Protein AF-A0A397SUF0-F1 (afdb_monomer)

Organism: NCBI:txid658196

Solvent-accessible surface area (backbone atoms only — not comparable to full-atom values): 6788 Å² total; per-residue (Å²): 141,77,89,85,80,78,75,80,79,79,71,84,78,75,80,46,43,29,29,36,32,33,26,92,93,47,76,48,79,42,78,49,54,95,92,50,56,68,83,62,49,36,56,68,51,38,41,74,75,63,80,51,81,66,53,80,47,56,45,66,45,54,83,71,36,66,68,64,53,50,56,53,52,52,51,51,53,52,52,50,49,53,50,52,52,60,69,40,44,67,56,49,57,53,49,44,74,74,43,65,80,68,64,80,71,62,82,83,126

pLDDT: mean 78.13, std 14.49, range [44.0, 96.56]

Sequence (109 aa):
MIIFAITPIVQTADVRSFCKCVCEENSTIVPLRIDQTCSDCNIAFCKGNTSKEGCEIPTCFQRDSYKDEIIVYFYIIITSGLLLIALTNPYIKKWIRTNPHVYTSMPNS

Mean predicted aligned error: 13.15 Å

Nearest PDB structures (foldseek):
  4lk0-assembly2_N  TM=5.420E-01  e=5.608E+00  Escherichia phage T7
  2lmc-assembly1_A  TM=4.325E-01  e=8.617E+00  Escherichia phage T7

Structure (mmCIF, N/CA/C/O backbone):
data_AF-A0A397SUF0-F1
#
_entry.id   AF-A0A397SUF0-F1
#
loop_
_atom_site.group_PDB
_atom_site.id
_atom_site.type_symbol
_atom_site.label_atom_id
_atom_site.label_alt_id
_atom_site.label_comp_id
_atom_site.label_asym_id
_atom_site.label_entity_id
_atom_site.label_seq_id
_atom_site.pdbx_PDB_ins_code
_atom_site.Cartn_x
_atom_site.Cartn_y
_atom_site.Cartn_z
_atom_site.occupancy
_atom_site.B_iso_or_equiv
_atom_site.auth_seq_id
_atom_site.auth_comp_id
_atom_site.auth_asym_id
_atom_site.auth_atom_id
_atom_site.pdbx_PDB_model_num
ATOM 1 N N . MET A 1 1 ? -0.380 -12.930 -34.247 1.00 48.19 1 MET A N 1
ATOM 2 C CA . MET A 1 1 ? -1.273 -13.674 -33.331 1.00 48.19 1 MET A CA 1
ATOM 3 C C . MET A 1 1 ? -0.477 -13.864 -32.043 1.00 48.19 1 MET A C 1
ATOM 5 O O . MET A 1 1 ? 0.541 -14.517 -32.155 1.00 48.19 1 MET A O 1
ATOM 9 N N . ILE A 1 2 ? -0.801 -13.153 -30.947 1.00 48.81 2 ILE A N 1
ATOM 10 C CA . ILE A 1 2 ? -0.283 -13.246 -29.540 1.00 48.81 2 ILE A CA 1
ATOM 11 C C . ILE A 1 2 ? -0.324 -11.867 -28.818 1.00 48.81 2 ILE A C 1
ATOM 13 O O . ILE A 1 2 ? -0.290 -11.816 -27.598 1.00 48.81 2 ILE A O 1
ATOM 17 N N . ILE A 1 3 ? -0.505 -10.730 -29.507 1.00 50.59 3 ILE A N 1
ATOM 18 C CA . ILE A 1 3 ? -0.377 -9.398 -28.856 1.00 50.59 3 ILE A CA 1
ATOM 19 C C . ILE A 1 3 ? -1.659 -8.919 -28.120 1.00 50.59 3 ILE A C 1
ATOM 21 O O . ILE A 1 3 ? -1.627 -7.918 -27.419 1.00 50.59 3 ILE A O 1
ATOM 25 N N . PHE A 1 4 ? -2.787 -9.638 -28.189 1.00 46.28 4 PHE A N 1
ATOM 26 C CA . PHE A 1 4 ? -4.083 -9.160 -27.658 1.00 46.28 4 PHE A CA 1
ATOM 27 C C . PHE A 1 4 ? -4.552 -9.813 -26.338 1.00 46.28 4 PHE A C 1
ATOM 29 O O . PHE A 1 4 ? -5.727 -9.720 -26.002 1.00 46.28 4 PHE A O 1
ATOM 36 N N . ALA A 1 5 ? -3.673 -10.496 -25.594 1.00 52.38 5 ALA A N 1
ATOM 37 C CA . ALA A 1 5 ? -4.074 -11.297 -24.423 1.00 52.38 5 ALA A CA 1
ATOM 38 C C . ALA A 1 5 ? -3.801 -10.655 -23.046 1.00 52.38 5 ALA A C 1
ATOM 40 O O . ALA A 1 5 ? -4.037 -11.294 -22.026 1.00 52.38 5 ALA A O 1
ATOM 41 N N . ILE A 1 6 ? -3.315 -9.415 -22.982 1.00 56.25 6 ILE A N 1
ATOM 42 C CA . ILE A 1 6 ? -2.950 -8.755 -21.716 1.00 56.25 6 ILE A CA 1
ATOM 43 C C . ILE A 1 6 ? -3.646 -7.405 -21.569 1.00 56.25 6 ILE A C 1
ATOM 45 O O . ILE A 1 6 ? -3.017 -6.356 -21.508 1.00 56.25 6 ILE A O 1
ATOM 49 N N . THR A 1 7 ? -4.973 -7.424 -21.497 1.00 53.91 7 THR A N 1
ATOM 50 C CA . THR A 1 7 ? -5.700 -6.365 -20.793 1.00 53.91 7 THR A CA 1
ATOM 51 C C . THR A 1 7 ? -5.844 -6.805 -19.338 1.00 53.91 7 THR A C 1
ATOM 53 O O . THR A 1 7 ? -6.651 -7.703 -19.077 1.00 53.91 7 THR A O 1
ATOM 56 N N . PRO A 1 8 ? -5.103 -6.231 -18.371 1.00 54.25 8 PRO A N 1
ATOM 57 C CA . PRO A 1 8 ? -5.537 -6.329 -16.994 1.00 54.25 8 PRO A CA 1
ATOM 58 C C . PRO A 1 8 ? -6.837 -5.530 -16.914 1.00 54.25 8 PRO A C 1
ATOM 60 O O . PRO A 1 8 ? -6.867 -4.317 -17.113 1.00 54.25 8 PRO A O 1
ATOM 63 N N . ILE A 1 9 ? -7.939 -6.240 -16.710 1.00 51.91 9 ILE A N 1
ATOM 64 C CA . ILE A 1 9 ? -9.199 -5.652 -16.269 1.00 51.91 9 ILE A CA 1
ATOM 65 C C . ILE A 1 9 ? -8.897 -5.013 -14.912 1.00 51.91 9 ILE A C 1
ATOM 67 O O . ILE A 1 9 ? -8.808 -5.704 -13.902 1.00 51.91 9 ILE A O 1
ATOM 71 N N . VAL A 1 10 ? -8.646 -3.703 -14.904 1.00 54.12 10 VAL A N 1
ATOM 72 C CA . VAL A 1 10 ? -8.522 -2.919 -13.675 1.00 54.12 10 VAL A CA 1
ATOM 73 C C . VAL A 1 10 ? -9.926 -2.838 -13.086 1.00 54.12 10 VAL A C 1
ATOM 75 O O . VAL A 1 10 ? -10.758 -2.052 -13.534 1.00 54.12 10 VAL A O 1
ATOM 78 N N . GLN A 1 11 ? -10.223 -3.719 -12.133 1.00 53.53 11 GLN A N 1
ATOM 79 C CA . GLN A 1 11 ? -11.402 -3.569 -11.289 1.00 53.53 11 GLN A CA 1
ATOM 80 C C . GLN A 1 11 ? -11.196 -2.323 -10.429 1.00 53.53 11 GLN A C 1
ATOM 82 O O . GLN A 1 11 ? -10.153 -2.162 -9.801 1.00 53.53 11 GLN A O 1
ATOM 87 N N . THR A 1 12 ? -12.184 -1.428 -10.419 1.00 44.00 12 THR A N 1
ATOM 88 C CA . THR A 1 12 ? -12.249 -0.323 -9.461 1.00 44.00 12 THR A CA 1
ATOM 89 C C . THR A 1 12 ? -12.155 -0.903 -8.051 1.00 44.00 12 THR A C 1
ATOM 91 O O . THR A 1 12 ? -13.070 -1.599 -7.609 1.00 44.00 12 THR A O 1
ATOM 94 N N . ALA A 1 13 ? -11.036 -0.649 -7.373 1.00 48.25 13 ALA A N 1
ATOM 95 C CA . ALA A 1 13 ? -10.844 -1.000 -5.976 1.00 48.25 13 ALA A CA 1
ATOM 96 C C . ALA A 1 13 ? -11.786 -0.134 -5.128 1.00 48.25 13 ALA A C 1
ATOM 98 O O . ALA A 1 13 ? -11.612 1.078 -5.004 1.00 48.25 13 ALA A O 1
ATOM 99 N N . ASP A 1 14 ? -12.833 -0.751 -4.593 1.00 55.09 14 ASP A N 1
ATOM 100 C CA . ASP A 1 14 ? -13.647 -0.169 -3.533 1.00 55.09 14 ASP A CA 1
ATOM 101 C C . ASP A 1 14 ? -12.755 -0.110 -2.287 1.00 55.09 14 ASP A C 1
ATOM 103 O O . ASP A 1 14 ? -12.476 -1.152 -1.696 1.00 55.09 14 ASP A O 1
ATOM 107 N N . VAL A 1 15 ? -12.233 1.075 -1.938 1.00 60.41 15 VAL A N 1
ATOM 108 C CA . VAL A 1 15 ? -11.325 1.261 -0.790 1.00 60.41 15 VAL A CA 1
ATOM 109 C C . VAL A 1 15 ? -12.081 0.915 0.491 1.00 60.41 15 VAL A C 1
ATOM 111 O O . VAL A 1 15 ? -12.693 1.767 1.135 1.00 60.41 15 VAL A O 1
ATOM 114 N N . ARG A 1 16 ? -12.060 -0.363 0.873 1.00 72.25 16 ARG A N 1
ATOM 115 C CA . ARG A 1 16 ? -12.666 -0.826 2.117 1.00 72.25 16 ARG A CA 1
ATOM 116 C C . ARG A 1 16 ? -11.634 -0.787 3.225 1.00 72.25 16 ARG A C 1
ATOM 118 O O . ARG A 1 16 ? -10.660 -1.542 3.248 1.00 72.25 16 ARG A O 1
ATOM 125 N N . SER A 1 17 ? -11.886 0.096 4.181 1.00 84.69 17 SER A N 1
ATOM 126 C CA . SER A 1 17 ? -11.198 0.081 5.465 1.00 84.69 17 SER A CA 1
ATOM 127 C C . SER A 1 17 ? -11.811 -1.015 6.340 1.00 84.69 17 SER A C 1
ATOM 129 O O . SER A 1 17 ? -13.029 -1.156 6.425 1.00 84.69 17 SER A O 1
ATOM 131 N N . PHE A 1 18 ? -10.974 -1.803 7.002 1.00 87.81 18 PHE A N 1
ATOM 132 C CA . PHE A 1 18 ? -11.376 -2.836 7.950 1.00 87.81 18 PHE A CA 1
ATOM 133 C C . PHE A 1 18 ? -10.830 -2.492 9.335 1.00 87.81 18 PHE A C 1
ATOM 135 O O . PHE A 1 18 ? -9.690 -2.061 9.479 1.00 87.81 18 PHE A O 1
ATOM 142 N N . CYS A 1 19 ? -11.628 -2.715 10.371 1.00 90.06 19 CYS A N 1
ATOM 143 C CA . CYS A 1 19 ? -11.220 -2.594 11.762 1.00 90.06 19 CYS A CA 1
ATOM 144 C C . CYS A 1 19 ? -11.004 -4.001 12.330 1.00 90.06 19 CYS A C 1
ATOM 146 O O . CYS A 1 19 ? -11.931 -4.809 12.396 1.00 90.06 19 CYS A O 1
ATOM 148 N N . LYS A 1 20 ? -9.770 -4.323 12.710 1.00 90.31 20 LYS A N 1
ATOM 149 C CA . LYS A 1 20 ? -9.417 -5.554 13.416 1.00 90.31 20 LYS A CA 1
ATOM 150 C C . LYS A 1 20 ? -9.482 -5.287 14.915 1.00 90.31 20 LYS A C 1
ATOM 152 O O . LYS A 1 20 ? -8.645 -4.575 15.464 1.00 90.31 20 LYS A O 1
ATOM 157 N N . CYS A 1 21 ? -10.461 -5.895 15.565 1.00 90.88 21 CYS A N 1
ATOM 158 C CA . CYS A 1 21 ? -10.633 -5.885 17.008 1.00 90.88 21 CYS A CA 1
ATOM 159 C C . CYS A 1 21 ? -9.948 -7.116 17.602 1.00 90.88 21 CYS A C 1
ATOM 161 O O . CYS A 1 21 ? -10.317 -8.242 17.259 1.00 90.88 21 CYS A O 1
ATOM 163 N N . VAL A 1 22 ? -8.968 -6.912 18.479 1.00 89.56 22 VAL A N 1
ATOM 164 C CA . VAL A 1 22 ? -8.341 -7.984 19.262 1.00 89.56 22 VAL A CA 1
ATOM 165 C C . VAL A 1 22 ? -8.833 -7.890 20.705 1.00 89.56 22 VAL A C 1
ATOM 167 O O . VAL A 1 22 ? -8.765 -6.823 21.320 1.00 89.56 22 VAL A O 1
ATOM 170 N N . CYS A 1 23 ? -9.354 -8.996 21.225 1.00 87.88 23 CYS A N 1
ATOM 171 C CA . CYS A 1 23 ? -9.881 -9.127 22.584 1.00 87.88 23 CYS A CA 1
ATOM 172 C C . CYS A 1 23 ? -9.341 -10.442 23.150 1.00 87.88 23 CYS A C 1
ATOM 174 O O . CYS A 1 23 ? -9.447 -11.432 22.444 1.00 87.88 23 CYS A O 1
ATOM 176 N N . GLU A 1 24 ? -8.766 -10.452 24.352 1.00 82.88 24 GLU A N 1
ATOM 177 C CA . GLU A 1 24 ? -8.152 -11.607 25.046 1.00 82.88 24 GLU A CA 1
ATOM 178 C C . GLU A 1 24 ? -7.550 -12.703 24.125 1.00 82.88 24 GLU A C 1
ATOM 180 O O . GLU A 1 24 ? -6.385 -12.600 23.752 1.00 82.88 24 GLU A O 1
ATOM 185 N N . GLU A 1 25 ? -8.324 -13.697 23.670 1.00 81.12 25 GLU A N 1
ATOM 186 C CA . GLU A 1 25 ? -7.855 -14.766 22.760 1.00 81.12 25 GLU A CA 1
ATOM 187 C C . GLU A 1 25 ? -8.525 -14.778 21.367 1.00 81.12 25 GLU A C 1
ATOM 189 O O . GLU A 1 25 ? -8.494 -15.772 20.640 1.00 81.12 25 GLU A O 1
ATOM 194 N N . ASN A 1 26 ? -9.172 -13.689 20.955 1.00 81.88 26 ASN A N 1
ATOM 195 C CA . AS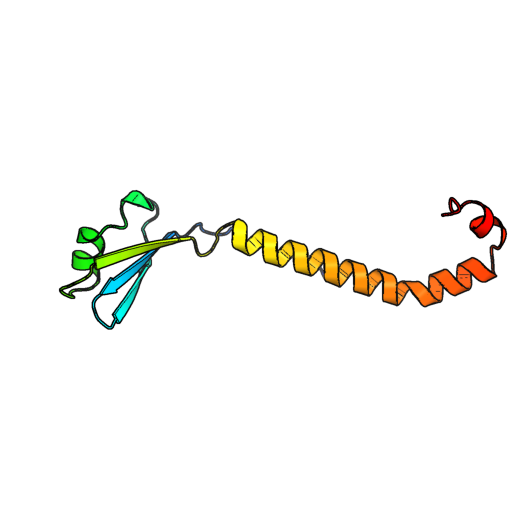N A 1 26 ? -9.957 -13.620 19.728 1.0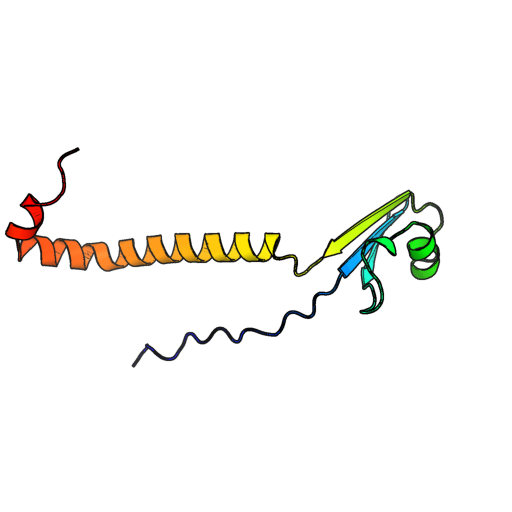0 81.88 26 ASN A CA 1
ATOM 196 C C . ASN A 1 26 ? -9.659 -12.369 18.893 1.00 81.88 26 ASN A C 1
ATOM 198 O O . ASN A 1 26 ? -9.500 -11.261 19.398 1.00 81.88 26 ASN A O 1
ATOM 202 N N . SER A 1 27 ? -9.631 -12.548 17.575 1.00 85.69 27 SER A N 1
ATOM 203 C CA . SER A 1 27 ? -9.476 -11.473 16.598 1.00 85.69 27 SER A CA 1
ATOM 204 C C . SER A 1 27 ? -10.684 -11.467 15.674 1.00 85.69 27 SER A C 1
ATOM 206 O O . SER A 1 27 ? -10.963 -12.457 15.005 1.00 85.69 27 SER A O 1
ATOM 208 N N . THR A 1 28 ? -11.406 -10.355 15.609 1.00 87.56 28 THR A N 1
ATOM 209 C CA . THR A 1 28 ? -12.561 -10.192 14.715 1.00 87.56 28 THR A CA 1
ATOM 210 C C . THR A 1 28 ? -12.316 -9.009 13.787 1.00 87.56 28 THR A C 1
ATOM 212 O O . THR A 1 28 ? -11.875 -7.951 14.229 1.00 87.56 28 THR A O 1
ATOM 215 N N . ILE A 1 29 ? -12.556 -9.197 12.490 1.00 89.38 29 ILE A N 1
ATOM 216 C CA . ILE A 1 29 ? -12.312 -8.187 11.456 1.00 89.38 29 ILE A CA 1
ATOM 217 C C . ILE A 1 29 ? -13.668 -7.690 10.972 1.00 89.38 29 ILE A C 1
ATOM 219 O O . ILE A 1 29 ? -14.458 -8.468 10.440 1.00 89.38 29 ILE A O 1
ATOM 223 N N . VAL A 1 30 ? -13.931 -6.402 11.163 1.00 87.62 30 VAL A N 1
ATOM 224 C CA . VAL A 1 30 ? -15.211 -5.764 10.854 1.00 87.62 30 VAL A CA 1
ATOM 225 C C . VAL A 1 30 ? -14.996 -4.749 9.728 1.00 87.62 30 VAL A C 1
ATOM 227 O O . VAL A 1 30 ? -14.105 -3.906 9.847 1.00 87.62 30 VAL A O 1
ATOM 230 N N . PRO A 1 31 ? -15.754 -4.807 8.620 1.00 87.62 31 PRO A N 1
ATOM 231 C CA . PRO A 1 31 ? -15.676 -3.786 7.580 1.00 87.62 31 PRO A CA 1
ATOM 232 C C . PRO A 1 31 ? -16.250 -2.459 8.089 1.00 87.62 31 PRO A C 1
ATOM 234 O O . PRO A 1 31 ? -17.330 -2.434 8.680 1.00 87.62 31 PRO A O 1
ATOM 237 N N . LEU A 1 32 ? -15.545 -1.360 7.831 1.00 86.88 32 LEU A N 1
ATOM 238 C CA . LEU A 1 32 ? -16.067 -0.010 8.040 1.00 86.88 32 LEU A CA 1
ATOM 239 C C . LEU A 1 32 ? -16.979 0.362 6.866 1.00 86.88 32 LEU A C 1
ATOM 241 O O . LEU A 1 32 ? -16.793 -0.101 5.734 1.00 86.88 32 LEU A O 1
ATOM 245 N N . ARG A 1 33 ? -18.002 1.170 7.143 1.00 84.06 33 ARG A N 1
ATOM 246 C CA . ARG A 1 33 ? -18.884 1.709 6.101 1.00 84.06 33 ARG A CA 1
ATOM 247 C C . ARG A 1 33 ? -18.193 2.853 5.349 1.00 84.06 33 ARG A C 1
ATOM 249 O O . ARG A 1 33 ? -17.181 3.371 5.798 1.00 84.06 33 ARG A O 1
ATOM 256 N N . ILE A 1 34 ? -18.747 3.243 4.202 1.00 78.94 34 ILE A N 1
ATOM 257 C CA . ILE A 1 34 ? -18.172 4.266 3.305 1.00 78.94 34 ILE A CA 1
ATOM 258 C C . ILE A 1 34 ? -18.116 5.647 3.991 1.00 78.94 34 ILE A C 1
ATOM 260 O O . ILE A 1 34 ? -17.258 6.467 3.687 1.00 78.94 34 ILE A O 1
ATOM 264 N N . ASP A 1 35 ? -19.025 5.892 4.935 1.00 81.69 35 ASP A N 1
A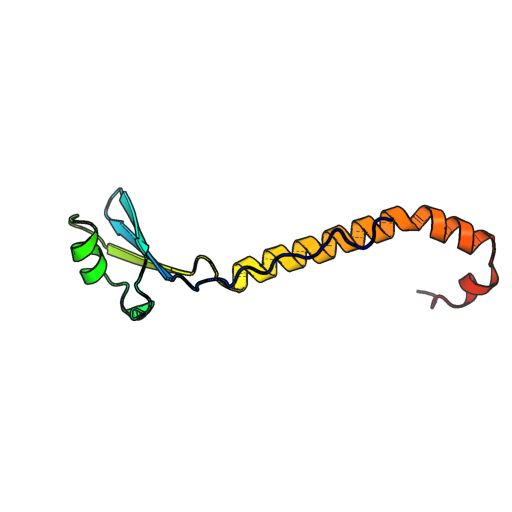TOM 265 C CA . ASP A 1 35 ? -19.096 7.082 5.786 1.00 81.69 35 ASP A CA 1
ATOM 266 C C . ASP A 1 35 ? -18.187 7.013 7.026 1.00 81.69 35 ASP A C 1
ATOM 268 O O . ASP A 1 35 ? -18.048 8.008 7.733 1.00 81.69 35 ASP A O 1
ATOM 272 N N . GLN A 1 36 ? -17.567 5.859 7.292 1.00 85.94 36 GLN A N 1
ATOM 273 C CA . GLN A 1 36 ? -16.713 5.631 8.452 1.00 85.94 36 GLN A CA 1
ATOM 274 C C . GLN A 1 36 ? -15.242 5.625 8.052 1.00 85.94 36 GLN A C 1
ATOM 276 O O . GLN A 1 36 ? -14.815 5.012 7.074 1.00 85.94 36 GLN A O 1
ATOM 281 N N . THR A 1 37 ? -14.440 6.292 8.863 1.00 85.25 37 THR A N 1
ATOM 282 C CA . THR A 1 37 ? -13.002 6.429 8.690 1.00 85.25 37 THR A CA 1
ATOM 283 C C . THR A 1 37 ? -12.241 5.561 9.686 1.00 85.25 37 THR A C 1
ATOM 285 O O . THR A 1 37 ? -12.780 4.983 10.625 1.00 85.25 37 THR A O 1
ATOM 288 N N . CYS A 1 38 ? -10.928 5.484 9.502 1.00 86.62 38 CYS A N 1
ATOM 289 C CA . CYS A 1 38 ? -10.021 4.759 10.388 1.00 86.62 38 CYS A CA 1
ATOM 290 C C . CYS A 1 38 ? -10.064 5.280 11.844 1.00 86.62 38 CYS A C 1
ATOM 292 O O . CYS A 1 38 ? -9.804 4.523 12.775 1.00 86.62 38 CYS A O 1
ATOM 294 N N . SER A 1 39 ? -10.447 6.546 12.042 1.00 86.19 39 SER A N 1
ATOM 295 C CA . SER A 1 39 ? -10.647 7.168 13.358 1.00 86.19 39 SER A CA 1
ATOM 296 C C . SER A 1 39 ? -11.855 6.603 14.111 1.00 86.19 39 SER A C 1
ATOM 298 O O . SER A 1 39 ? -11.884 6.632 15.340 1.00 86.19 39 SER A O 1
ATOM 300 N N . ASP A 1 40 ? -12.836 6.061 13.385 1.00 88.56 40 ASP A N 1
ATOM 301 C CA . ASP A 1 40 ? -14.031 5.435 13.956 1.00 88.56 40 ASP A CA 1
ATOM 302 C C . ASP A 1 40 ? -13.744 4.012 14.470 1.00 88.56 40 ASP A C 1
ATOM 304 O O . ASP A 1 40 ? -14.521 3.445 15.240 1.00 88.56 40 ASP A O 1
ATOM 308 N N . CYS A 1 41 ? -12.589 3.440 14.106 1.00 90.00 41 CYS A N 1
ATOM 309 C CA . CYS A 1 41 ? -12.092 2.180 14.651 1.00 90.00 41 CYS A CA 1
ATOM 310 C C . CYS A 1 41 ? -11.527 2.402 16.061 1.00 90.00 41 CYS A C 1
ATOM 312 O O . CYS A 1 41 ? -10.332 2.615 16.259 1.00 90.00 41 CYS A O 1
ATOM 314 N N . ASN A 1 42 ? -12.404 2.340 17.060 1.00 90.81 42 ASN A N 1
ATOM 315 C CA . ASN A 1 42 ? -12.039 2.414 18.470 1.00 90.81 42 ASN A CA 1
ATOM 316 C C . ASN A 1 42 ? -12.630 1.242 19.275 1.00 90.81 42 ASN A C 1
ATOM 318 O O . ASN A 1 42 ? -13.351 0.382 18.762 1.00 90.81 42 ASN A O 1
ATOM 322 N N . ILE A 1 43 ? -12.351 1.224 20.578 1.00 87.75 43 ILE A N 1
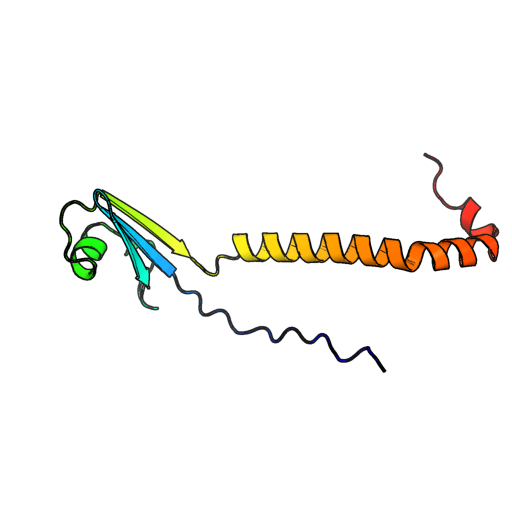ATOM 323 C CA . ILE A 1 43 ? -12.834 0.176 21.487 1.00 87.75 43 ILE A CA 1
ATOM 324 C C . ILE A 1 43 ? -14.372 0.146 21.563 1.00 87.75 43 ILE A C 1
ATOM 326 O O . ILE A 1 43 ? -14.956 -0.933 21.655 1.00 87.75 43 ILE A O 1
ATOM 330 N N . ALA A 1 44 ? -15.048 1.298 21.501 1.00 87.88 44 ALA A N 1
ATOM 331 C CA . ALA A 1 44 ? -16.510 1.367 21.543 1.00 87.88 44 ALA A CA 1
ATOM 332 C C . ALA A 1 44 ? -17.152 0.742 20.292 1.00 87.88 44 ALA A C 1
ATOM 334 O O . ALA A 1 44 ? -18.106 -0.028 20.413 1.00 87.88 44 ALA A O 1
ATOM 335 N N . PHE A 1 45 ? -16.581 0.990 19.110 1.00 88.56 45 PHE A N 1
ATOM 336 C CA . PHE A 1 45 ? -16.991 0.355 17.858 1.00 88.56 45 PHE A CA 1
ATOM 337 C C . PHE A 1 45 ? -16.820 -1.168 17.919 1.00 88.56 45 PHE A C 1
ATOM 339 O O . PHE A 1 45 ? -17.725 -1.914 17.533 1.00 88.56 45 PHE A O 1
ATOM 346 N N . CYS A 1 46 ? -15.691 -1.637 18.462 1.00 88.12 46 CYS A N 1
ATOM 347 C CA . CYS A 1 46 ? -15.437 -3.063 18.648 1.00 88.12 46 CYS A CA 1
ATOM 348 C C . CYS A 1 46 ? -16.446 -3.706 19.602 1.00 88.12 46 CYS A C 1
ATOM 350 O O . CYS A 1 46 ? -17.027 -4.729 19.250 1.00 88.12 46 CYS A O 1
ATOM 352 N N . LYS A 1 47 ? -16.721 -3.094 20.761 1.00 87.75 47 LYS A N 1
ATOM 353 C CA . LYS A 1 47 ? -17.722 -3.597 21.718 1.00 87.75 47 LYS A CA 1
ATOM 354 C C . LYS A 1 47 ? -19.114 -3.717 21.090 1.00 87.75 47 LYS A C 1
ATOM 356 O O . LYS A 1 47 ? -19.772 -4.735 21.283 1.00 87.75 47 LYS A O 1
ATOM 361 N N . GLY A 1 48 ? -19.529 -2.727 20.296 1.00 84.38 48 GLY A N 1
ATOM 362 C CA . GLY A 1 48 ? -20.831 -2.733 19.621 1.00 84.38 48 GLY A CA 1
ATOM 363 C C . GLY A 1 48 ? -20.983 -3.800 18.530 1.00 84.38 48 GLY A C 1
ATOM 364 O O . GLY A 1 48 ? -22.084 -4.301 18.330 1.00 84.38 48 GLY A O 1
ATOM 365 N N . ASN A 1 49 ? -19.896 -4.174 17.844 1.00 84.94 49 ASN A N 1
ATOM 366 C CA . ASN A 1 49 ? -19.944 -5.135 16.733 1.00 84.94 49 ASN A CA 1
ATOM 367 C C . ASN A 1 49 ? -19.533 -6.566 17.112 1.00 84.94 49 ASN A C 1
ATOM 369 O O . ASN A 1 49 ? -19.920 -7.505 16.424 1.00 84.94 49 ASN A O 1
ATOM 373 N N . THR A 1 50 ? -18.734 -6.754 18.167 1.00 78.12 50 THR A N 1
ATOM 374 C CA . THR A 1 50 ? -18.156 -8.067 18.504 1.00 78.12 50 THR A CA 1
ATOM 375 C C . THR A 1 50 ? -18.832 -8.753 19.696 1.00 78.12 50 THR A C 1
ATOM 377 O O . THR A 1 50 ? -18.556 -9.922 19.939 1.00 78.12 50 THR A O 1
ATOM 380 N N . SER A 1 51 ? -19.717 -8.069 20.440 1.00 71.75 51 SER A N 1
ATOM 381 C CA . SER A 1 51 ? -20.405 -8.584 21.646 1.00 71.75 51 SER A CA 1
ATOM 382 C C . SER A 1 51 ? -19.478 -9.246 22.686 1.00 71.75 51 SER A C 1
ATOM 384 O O . SER A 1 51 ? -19.951 -10.017 23.520 1.00 71.75 51 SER A O 1
ATOM 386 N N . LYS A 1 52 ? -18.165 -8.970 22.636 1.00 71.12 52 LYS A N 1
ATOM 387 C CA . LYS A 1 52 ? -17.162 -9.481 23.579 1.00 71.12 52 LYS A CA 1
ATOM 388 C C . LYS A 1 52 ? -16.639 -8.363 24.459 1.00 71.12 52 LYS A C 1
ATOM 390 O O . LYS A 1 52 ? -16.466 -7.216 24.040 1.00 71.12 52 LYS A O 1
ATOM 395 N N . GLU A 1 53 ? -16.374 -8.756 25.687 1.00 69.25 53 GLU A N 1
ATOM 396 C CA . GLU A 1 53 ? -15.825 -7.942 26.757 1.00 69.25 53 GLU A CA 1
ATOM 397 C C . GLU A 1 53 ? -14.287 -8.039 26.678 1.00 69.25 53 GLU A C 1
ATOM 399 O O . GLU A 1 53 ? -13.763 -9.048 26.215 1.00 69.25 53 GLU A O 1
ATOM 404 N N . GLY A 1 54 ? -13.543 -6.988 27.041 1.00 70.00 54 GLY A N 1
ATOM 405 C CA . GLY A 1 54 ? -12.066 -7.048 27.062 1.00 70.00 54 GLY A CA 1
ATOM 406 C C . GLY A 1 54 ? -11.332 -6.785 25.734 1.00 70.00 54 GLY A C 1
ATOM 407 O O . GLY A 1 54 ? -10.229 -7.282 25.522 1.00 70.00 54 GLY A O 1
ATOM 408 N N . CYS A 1 55 ? -11.907 -6.012 24.807 1.00 78.44 55 CYS A N 1
ATOM 409 C CA . CYS A 1 55 ? -11.170 -5.578 23.613 1.00 78.44 55 CYS A CA 1
ATOM 410 C C . CYS A 1 55 ? -10.236 -4.405 23.941 1.00 78.44 55 CYS A C 1
ATOM 412 O O . CYS A 1 55 ? -10.704 -3.287 24.161 1.00 78.44 55 CYS A O 1
ATOM 414 N N . GLU A 1 56 ? -8.930 -4.658 23.950 1.00 81.81 56 GLU A N 1
ATOM 415 C CA . GLU A 1 56 ? -7.904 -3.649 24.256 1.00 81.81 56 GLU A CA 1
ATOM 416 C C . GLU A 1 56 ? -7.241 -3.060 23.009 1.00 81.81 56 GLU A C 1
ATOM 418 O O . GLU A 1 56 ? -6.759 -1.931 23.054 1.00 81.81 56 GLU A O 1
ATOM 423 N N . ILE A 1 57 ? -7.233 -3.782 21.882 1.00 81.50 57 ILE A N 1
ATOM 424 C CA . ILE A 1 57 ? -6.393 -3.410 20.736 1.00 81.50 57 ILE A CA 1
ATOM 425 C C . ILE A 1 57 ? -7.228 -3.367 19.443 1.00 81.50 57 ILE A C 1
ATOM 427 O O . ILE A 1 57 ? -7.339 -4.375 18.735 1.00 81.50 57 ILE A O 1
ATOM 431 N N . PRO A 1 58 ? -7.834 -2.211 19.107 1.00 88.94 58 PRO A N 1
ATOM 432 C CA . PRO A 1 58 ? -8.365 -1.952 17.775 1.00 88.94 58 PRO A CA 1
ATOM 433 C C . PRO A 1 58 ? -7.232 -1.521 16.833 1.00 88.94 58 PRO A C 1
ATOM 435 O O . PRO A 1 58 ? -6.467 -0.605 17.128 1.00 88.94 58 PRO A O 1
ATOM 438 N N . THR A 1 59 ? -7.123 -2.168 15.676 1.00 88.06 59 THR A N 1
ATOM 439 C CA . THR A 1 59 ? -6.186 -1.776 14.614 1.00 88.06 59 THR A CA 1
ATOM 440 C C . THR A 1 59 ? -6.935 -1.652 13.302 1.00 88.06 59 THR A C 1
ATOM 442 O O . THR A 1 59 ? -7.661 -2.554 12.894 1.00 88.06 59 THR A O 1
ATOM 445 N N . CYS A 1 60 ? -6.781 -0.521 12.634 1.00 87.94 60 CYS A N 1
ATOM 446 C CA . CYS A 1 60 ? -7.405 -0.280 11.345 1.00 87.94 60 CYS A CA 1
ATOM 447 C C . CYS A 1 60 ? -6.451 -0.704 10.217 1.00 87.94 60 CYS A C 1
ATOM 449 O O . CYS A 1 60 ? -5.267 -0.367 10.227 1.00 87.94 60 CYS A O 1
ATOM 451 N N . PHE A 1 61 ? -6.974 -1.461 9.254 1.00 82.88 61 PHE A N 1
ATOM 452 C CA . PHE A 1 61 ? -6.260 -1.979 8.093 1.00 82.88 61 PHE A CA 1
ATOM 453 C C . PHE A 1 61 ? -7.054 -1.678 6.823 1.00 82.88 61 PHE A C 1
ATOM 455 O O . PHE A 1 61 ? -8.226 -2.027 6.713 1.00 82.88 61 PHE A O 1
ATOM 462 N N . GLN A 1 62 ? -6.417 -1.054 5.841 1.00 79.38 62 GLN A N 1
ATOM 463 C CA . GLN A 1 62 ? -6.978 -0.925 4.498 1.00 79.38 62 GLN A CA 1
ATOM 464 C C . GLN A 1 62 ? -6.499 -2.123 3.684 1.00 79.38 62 GLN A C 1
ATOM 466 O O . GLN A 1 62 ? -5.298 -2.268 3.471 1.00 79.38 62 GLN A O 1
ATOM 471 N N . ARG A 1 63 ? -7.423 -3.002 3.269 1.00 66.88 63 ARG A N 1
ATOM 472 C CA . ARG A 1 63 ? -7.069 -4.215 2.507 1.00 66.88 63 ARG A CA 1
ATOM 473 C C . ARG A 1 63 ? -6.568 -3.892 1.100 1.00 66.88 63 ARG A C 1
ATOM 475 O O . ARG A 1 63 ? -5.735 -4.627 0.586 1.00 66.88 63 ARG A O 1
ATOM 48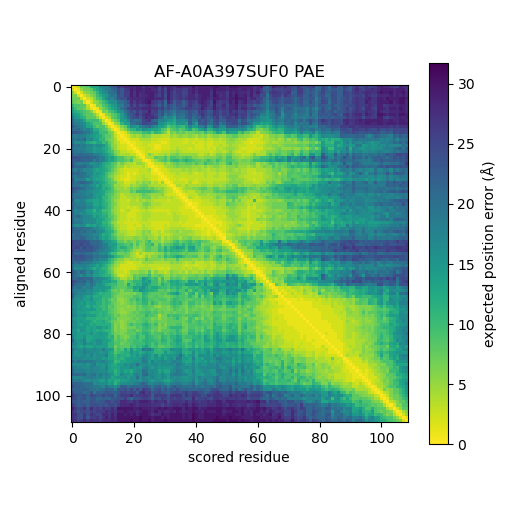2 N N . ASP A 1 64 ? -6.991 -2.752 0.567 1.00 66.75 64 ASP A N 1
ATOM 483 C CA . ASP A 1 64 ? -6.551 -2.187 -0.709 1.00 66.75 64 ASP A CA 1
ATOM 484 C C . ASP A 1 64 ? -5.576 -1.020 -0.488 1.00 66.75 64 ASP A C 1
ATOM 486 O O . ASP A 1 64 ? -5.655 0.026 -1.130 1.00 66.75 64 ASP A O 1
ATOM 490 N N . SER A 1 65 ? -4.676 -1.144 0.494 1.00 70.69 65 SER A N 1
ATOM 491 C CA . SER A 1 65 ? -3.639 -0.136 0.695 1.00 70.69 65 SER A CA 1
ATOM 492 C C . SER A 1 65 ? -2.698 -0.136 -0.507 1.00 70.69 65 SER A C 1
ATOM 494 O O . SER A 1 65 ? -2.058 -1.142 -0.813 1.00 70.69 65 SER A O 1
ATOM 496 N N . TYR A 1 66 ? -2.539 1.034 -1.130 1.00 74.19 66 TYR A N 1
ATOM 497 C CA . TYR A 1 66 ? -1.596 1.259 -2.229 1.00 74.19 66 TYR A CA 1
ATOM 498 C C . TYR A 1 66 ? -0.172 0.780 -1.887 1.00 74.19 66 TYR A C 1
ATOM 500 O O . TYR A 1 66 ? 0.592 0.405 -2.767 1.00 74.19 66 TYR A O 1
ATOM 508 N N . LYS A 1 67 ? 0.192 0.729 -0.597 1.00 76.69 67 LYS A N 1
ATOM 509 C CA . LYS A 1 67 ? 1.478 0.176 -0.144 1.00 76.69 67 LYS A CA 1
ATOM 510 C C . LYS A 1 67 ? 1.658 -1.296 -0.535 1.00 76.69 67 LYS A C 1
ATOM 512 O O . LYS A 1 67 ? 2.704 -1.624 -1.086 1.00 76.69 67 LYS A O 1
ATOM 517 N N . ASP A 1 68 ? 0.678 -2.158 -0.270 1.00 80.88 68 ASP A N 1
ATOM 518 C CA . ASP A 1 68 ? 0.754 -3.590 -0.596 1.00 80.88 68 AS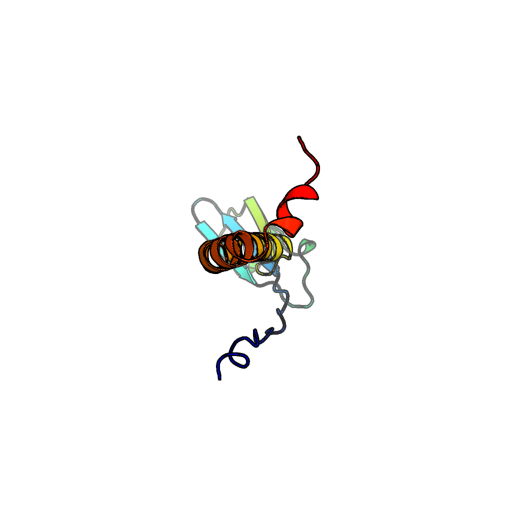P A CA 1
ATOM 519 C C . ASP A 1 68 ? 0.669 -3.815 -2.114 1.00 80.88 68 ASP A C 1
ATOM 521 O O . ASP A 1 68 ? 1.397 -4.635 -2.675 1.00 80.88 68 ASP A O 1
ATOM 525 N N . GLU A 1 69 ? -0.145 -3.009 -2.795 1.00 83.75 69 GLU A N 1
ATOM 526 C CA . GLU A 1 69 ? -0.303 -3.034 -4.249 1.00 83.75 69 GLU A CA 1
ATOM 527 C C . GLU A 1 69 ? 0.995 -2.646 -4.990 1.00 83.75 69 GLU A C 1
ATOM 529 O O . GLU A 1 69 ? 1.436 -3.366 -5.891 1.00 83.75 69 GLU A O 1
ATOM 534 N N . ILE A 1 70 ? 1.676 -1.568 -4.572 1.00 88.62 70 ILE A N 1
ATOM 535 C CA . ILE A 1 70 ? 2.970 -1.161 -5.148 1.00 88.62 70 ILE A CA 1
ATOM 536 C C . ILE A 1 70 ? 4.006 -2.279 -5.023 1.00 88.62 70 ILE A C 1
ATOM 538 O O . ILE A 1 70 ? 4.740 -2.537 -5.980 1.00 88.62 70 ILE A O 1
ATOM 542 N N . ILE A 1 71 ? 4.102 -2.918 -3.849 1.00 89.31 71 ILE A N 1
ATOM 543 C CA . ILE A 1 71 ? 5.114 -3.953 -3.588 1.00 89.31 71 ILE A CA 1
ATOM 544 C C . ILE A 1 71 ? 4.955 -5.101 -4.590 1.00 89.31 71 ILE A C 1
ATOM 546 O O . ILE A 1 71 ? 5.942 -5.553 -5.179 1.00 89.31 71 ILE A O 1
ATOM 550 N N . VAL A 1 72 ? 3.716 -5.533 -4.834 1.00 90.69 72 VAL A N 1
ATOM 551 C CA . VAL A 1 72 ? 3.409 -6.599 -5.794 1.00 90.69 72 VAL A CA 1
ATOM 552 C C . VAL A 1 72 ? 3.744 -6.172 -7.223 1.00 90.69 72 VAL A C 1
ATOM 554 O O . VAL A 1 72 ? 4.430 -6.910 -7.933 1.00 90.69 72 VAL A O 1
ATOM 557 N N . TYR A 1 73 ? 3.335 -4.976 -7.655 1.00 89.50 73 TYR A N 1
ATOM 558 C CA . TYR A 1 73 ? 3.636 -4.514 -9.014 1.00 89.50 73 TYR A CA 1
ATOM 559 C C . TYR A 1 73 ? 5.130 -4.359 -9.272 1.00 89.50 73 TYR A C 1
ATOM 561 O O . TYR A 1 73 ? 5.616 -4.762 -10.329 1.00 89.50 73 TYR A O 1
ATOM 569 N N . PHE A 1 74 ? 5.873 -3.822 -8.308 1.00 94.62 74 PHE A N 1
ATOM 570 C CA . PHE A 1 74 ? 7.320 -3.693 -8.409 1.00 94.62 74 PHE A CA 1
ATOM 571 C C . PHE A 1 74 ? 7.989 -5.059 -8.607 1.00 94.62 74 PHE A C 1
ATOM 573 O O . PHE A 1 74 ? 8.819 -5.224 -9.504 1.00 94.62 74 PHE A O 1
ATOM 580 N N . TYR A 1 75 ? 7.569 -6.064 -7.834 1.00 95.06 75 TYR A N 1
ATOM 581 C CA . TYR A 1 75 ? 8.055 -7.433 -7.981 1.00 95.06 75 TYR A CA 1
ATOM 582 C C . TYR A 1 75 ? 7.736 -8.022 -9.365 1.00 95.06 75 TYR A C 1
ATOM 584 O O . TYR A 1 75 ? 8.616 -8.603 -10.007 1.00 95.06 75 TYR A O 1
ATOM 592 N N . ILE A 1 76 ? 6.511 -7.833 -9.868 1.00 95.19 76 ILE A N 1
ATOM 593 C CA . ILE A 1 76 ? 6.096 -8.306 -11.199 1.00 95.19 76 ILE A CA 1
ATOM 594 C C . ILE A 1 76 ? 6.924 -7.639 -12.306 1.00 95.19 76 ILE A C 1
ATOM 596 O O . ILE A 1 76 ? 7.394 -8.319 -13.219 1.00 95.19 76 ILE A O 1
ATOM 600 N N . ILE A 1 77 ? 7.151 -6.326 -12.237 1.00 95.56 77 ILE A N 1
ATOM 601 C CA . ILE A 1 77 ? 7.932 -5.587 -13.242 1.00 95.56 77 ILE A CA 1
ATOM 602 C C . ILE A 1 77 ? 9.390 -6.061 -13.256 1.00 95.56 77 ILE A C 1
ATOM 604 O O . ILE A 1 77 ? 9.947 -6.311 -14.324 1.00 95.56 77 ILE A O 1
ATOM 608 N N . ILE A 1 78 ? 10.005 -6.247 -12.086 1.00 96.38 78 ILE A N 1
ATOM 609 C CA . ILE A 1 78 ? 11.394 -6.716 -11.997 1.00 96.38 78 ILE A CA 1
ATOM 610 C C . ILE A 1 78 ? 11.534 -8.133 -12.539 1.00 96.38 78 ILE A C 1
ATOM 612 O O . ILE A 1 78 ? 12.401 -8.401 -13.370 1.00 96.38 78 ILE A O 1
ATOM 616 N N . THR A 1 79 ? 10.687 -9.050 -12.078 1.00 96.56 79 THR A N 1
ATOM 617 C CA . THR A 1 79 ? 10.762 -10.459 -12.480 1.00 96.56 79 THR A CA 1
ATOM 618 C C . THR A 1 79 ? 10.453 -10.644 -13.961 1.00 96.56 79 THR A C 1
ATOM 620 O O . THR A 1 79 ? 11.184 -11.359 -14.647 1.00 96.56 79 THR A O 1
ATOM 623 N N . SER A 1 80 ? 9.437 -9.954 -14.487 1.00 96.19 80 SER A N 1
ATOM 624 C CA . SER A 1 80 ? 9.136 -9.960 -15.922 1.00 96.19 80 SER A CA 1
ATOM 625 C C . SER A 1 80 ? 10.269 -9.350 -16.748 1.00 96.19 80 SER A C 1
ATOM 627 O O . SER A 1 80 ? 10.653 -9.933 -17.761 1.00 96.19 80 SER A O 1
ATOM 629 N N . GLY A 1 81 ? 10.875 -8.248 -16.295 1.00 94.81 81 GLY A N 1
ATOM 630 C CA . GLY A 1 81 ? 12.046 -7.646 -16.934 1.00 94.81 81 GLY A CA 1
ATOM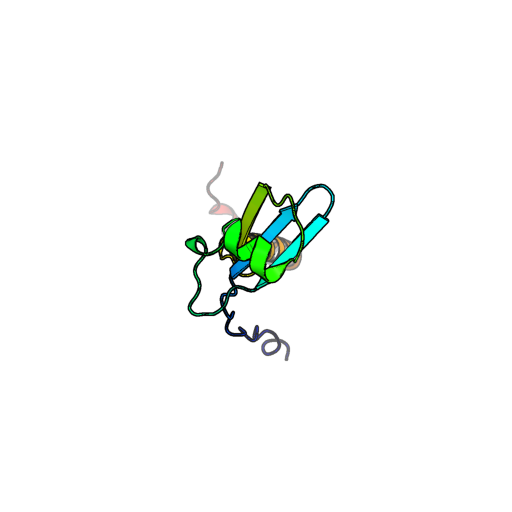 631 C C . GLY A 1 81 ? 13.234 -8.609 -17.003 1.00 94.81 81 GLY A C 1
ATOM 632 O O . GLY A 1 81 ? 13.799 -8.821 -18.076 1.00 94.81 81 GLY A O 1
ATOM 633 N N . LEU A 1 82 ? 13.568 -9.263 -15.887 1.00 94.69 82 LEU A N 1
ATOM 634 C CA . LEU A 1 82 ? 14.628 -10.276 -15.823 1.00 94.69 82 LEU A CA 1
ATOM 635 C C . LEU A 1 82 ? 14.350 -11.451 -16.771 1.00 94.69 82 LEU A C 1
ATOM 637 O O . LEU A 1 82 ? 15.248 -11.891 -17.493 1.00 94.69 82 LEU A O 1
ATOM 641 N N . LEU A 1 83 ? 13.105 -11.935 -16.811 1.00 94.25 83 LEU A N 1
ATOM 642 C CA . LEU A 1 83 ? 12.709 -13.050 -17.668 1.00 94.25 83 LEU A CA 1
ATOM 643 C C . LEU A 1 83 ? 12.789 -12.683 -19.157 1.00 94.25 83 LEU A C 1
ATOM 645 O O . LEU A 1 83 ? 13.304 -13.461 -19.960 1.00 94.25 83 LEU A O 1
ATOM 649 N N . LEU A 1 84 ? 12.342 -11.482 -19.530 1.00 94.25 84 LEU A N 1
ATOM 650 C CA . LEU A 1 84 ? 12.425 -10.980 -20.904 1.00 94.25 84 LEU A CA 1
ATOM 651 C C . LEU A 1 84 ? 13.879 -10.807 -21.361 1.00 94.25 84 LEU A C 1
ATOM 653 O O . LEU A 1 84 ? 14.227 -11.196 -22.480 1.00 94.25 84 LEU A O 1
ATOM 657 N N . ILE A 1 85 ? 14.750 -10.284 -20.495 1.00 89.81 85 ILE A N 1
ATOM 658 C CA . ILE A 1 85 ? 16.187 -10.161 -20.778 1.00 89.81 85 ILE A CA 1
ATOM 659 C C . ILE A 1 85 ? 16.817 -11.549 -20.960 1.00 89.81 85 ILE A C 1
ATOM 661 O O . ILE A 1 85 ? 17.591 -11.760 -21.894 1.00 89.81 85 ILE A O 1
ATOM 665 N N . ALA A 1 86 ? 16.454 -12.528 -20.128 1.00 90.50 86 ALA A N 1
ATOM 666 C CA . ALA A 1 86 ? 16.951 -13.897 -20.255 1.00 90.50 86 ALA A CA 1
ATOM 667 C C . ALA A 1 86 ? 16.510 -14.567 -21.571 1.00 90.50 86 ALA A C 1
ATOM 669 O O . ALA A 1 86 ? 17.330 -15.196 -22.243 1.00 90.50 86 ALA A O 1
ATOM 670 N N . LEU A 1 87 ? 15.247 -14.391 -21.973 1.00 90.44 87 LEU A N 1
ATOM 671 C CA . LEU A 1 87 ? 14.699 -14.947 -23.216 1.00 90.44 87 LEU A CA 1
ATOM 672 C C . LEU A 1 87 ? 15.293 -14.304 -24.474 1.00 90.44 87 LEU A C 1
ATOM 674 O O . LEU A 1 87 ? 15.489 -14.979 -25.484 1.00 90.44 87 LEU A O 1
ATOM 678 N N . THR A 1 88 ? 15.601 -13.009 -24.424 1.00 89.62 88 THR A N 1
ATOM 679 C CA . THR A 1 88 ? 16.203 -12.288 -25.554 1.00 89.62 88 THR A CA 1
ATOM 680 C C . THR A 1 88 ? 17.715 -12.486 -25.645 1.00 89.62 88 THR A C 1
ATOM 682 O O . THR A 1 88 ? 18.272 -12.367 -26.734 1.00 89.62 88 THR A O 1
ATOM 685 N N . ASN A 1 89 ? 18.383 -12.888 -24.559 1.00 84.25 89 ASN A N 1
ATOM 686 C CA . ASN A 1 89 ? 19.822 -13.165 -24.486 1.00 84.25 89 ASN A CA 1
ATOM 687 C C . ASN A 1 89 ? 20.397 -14.021 -25.647 1.00 84.25 89 ASN A C 1
ATOM 689 O O . ASN A 1 89 ? 21.411 -13.623 -26.224 1.00 84.25 89 ASN A O 1
ATOM 693 N N . PRO A 1 90 ? 19.793 -15.154 -26.074 1.00 84.62 90 PRO A N 1
ATOM 694 C CA . PRO A 1 90 ? 20.285 -15.910 -27.234 1.00 84.62 90 PRO A CA 1
ATOM 695 C C . PRO A 1 90 ? 20.162 -15.137 -28.5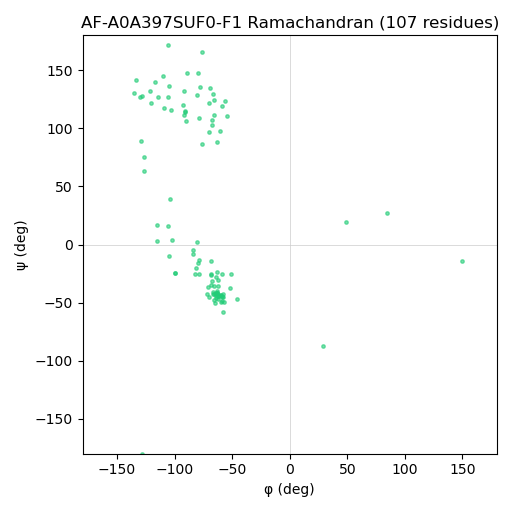56 1.00 84.62 90 PRO A C 1
ATOM 697 O O . PRO A 1 90 ? 21.041 -15.241 -29.415 1.00 84.62 90 PRO A O 1
ATOM 700 N N . TYR A 1 91 ? 19.100 -14.346 -28.720 1.00 83.19 91 TYR A N 1
ATOM 701 C CA . TYR A 1 91 ? 18.874 -13.541 -29.920 1.00 83.19 91 TYR A CA 1
ATOM 702 C C . TYR A 1 91 ? 19.842 -12.362 -29.980 1.00 83.19 91 TYR A C 1
ATOM 704 O O . TYR A 1 91 ? 20.453 -12.108 -31.017 1.00 83.19 91 TYR A O 1
ATOM 712 N N . ILE A 1 92 ? 20.047 -11.718 -28.830 1.00 81.44 92 ILE A N 1
ATOM 713 C CA . ILE A 1 92 ? 21.033 -10.669 -28.619 1.00 81.44 92 ILE A CA 1
ATOM 714 C C . ILE A 1 92 ? 22.414 -11.238 -28.970 1.00 81.44 92 ILE A C 1
ATOM 716 O O . ILE A 1 92 ? 22.998 -10.800 -29.951 1.00 81.44 92 ILE A O 1
ATOM 720 N N . LYS A 1 93 ? 22.884 -12.322 -28.335 1.00 81.88 93 LYS A N 1
ATOM 721 C CA . LYS A 1 93 ? 24.180 -12.967 -28.662 1.00 81.88 93 LYS A CA 1
ATOM 722 C C . LYS A 1 93 ? 24.361 -13.304 -30.148 1.00 81.88 93 LYS A C 1
ATOM 724 O O . LYS A 1 93 ? 25.465 -13.180 -30.681 1.00 81.88 93 LYS A O 1
ATOM 729 N N . LYS A 1 94 ? 23.296 -13.728 -30.833 1.00 85.69 94 LYS A N 1
ATOM 730 C CA . LYS A 1 94 ? 23.328 -14.012 -32.275 1.00 85.69 94 LYS A CA 1
ATOM 731 C C . LYS A 1 94 ? 23.465 -12.735 -33.114 1.00 85.69 94 LYS A C 1
ATOM 733 O O . LYS A 1 94 ? 24.280 -12.696 -34.036 1.00 85.69 94 LYS A O 1
ATOM 738 N N . TRP A 1 95 ? 22.705 -11.693 -32.788 1.00 78.50 95 TRP A N 1
ATOM 739 C CA . TRP A 1 95 ? 22.758 -10.393 -33.464 1.00 78.50 95 TRP A CA 1
ATOM 740 C C . TRP A 1 95 ? 24.125 -9.719 -33.301 1.00 78.50 95 TRP A C 1
ATOM 742 O O . TRP A 1 95 ? 24.698 -9.217 -34.263 1.00 78.50 95 TRP A O 1
ATOM 752 N N . ILE A 1 96 ? 24.691 -9.838 -32.106 1.00 82.50 96 ILE A N 1
ATOM 753 C CA . ILE A 1 96 ? 26.022 -9.380 -31.705 1.00 82.50 96 ILE A CA 1
ATOM 754 C C . ILE A 1 96 ? 27.130 -9.973 -32.564 1.00 82.50 96 ILE A C 1
ATOM 756 O O . ILE A 1 96 ? 27.967 -9.252 -33.099 1.00 82.50 96 ILE A O 1
ATOM 760 N N . ARG A 1 97 ? 27.109 -11.298 -32.741 1.00 76.81 97 ARG A N 1
ATOM 761 C CA . ARG A 1 97 ? 28.078 -11.992 -33.594 1.00 76.81 97 ARG A CA 1
ATOM 762 C C . ARG A 1 97 ? 27.971 -11.544 -35.054 1.00 76.81 97 ARG A C 1
ATOM 764 O O . ARG A 1 97 ? 28.961 -11.567 -35.773 1.00 76.81 97 ARG A O 1
ATOM 771 N N . THR A 1 98 ? 26.772 -11.158 -35.483 1.00 82.56 98 THR A N 1
ATOM 772 C CA . THR A 1 98 ? 26.498 -10.742 -36.864 1.00 82.56 98 THR A CA 1
ATOM 773 C C . THR A 1 98 ? 26.874 -9.271 -37.108 1.00 82.56 98 THR A C 1
ATOM 775 O O . THR A 1 98 ? 27.208 -8.920 -38.233 1.00 82.56 98 THR A O 1
ATOM 778 N N . ASN A 1 99 ? 26.879 -8.422 -36.069 1.00 72.62 99 ASN A N 1
ATOM 779 C CA . ASN A 1 99 ? 27.190 -6.987 -36.149 1.00 72.62 99 ASN A CA 1
ATOM 780 C C . ASN A 1 99 ? 28.301 -6.580 -35.152 1.00 72.62 99 ASN A C 1
ATOM 782 O O . ASN A 1 99 ? 28.021 -5.944 -34.132 1.00 72.62 99 ASN A O 1
ATOM 786 N N . PRO A 1 100 ? 29.577 -6.902 -35.439 1.00 67.94 100 PRO A N 1
ATOM 787 C CA . PRO A 1 100 ? 30.702 -6.662 -34.527 1.00 67.94 100 PRO A CA 1
ATOM 788 C C . PRO A 1 100 ? 30.971 -5.176 -34.220 1.00 67.94 100 PRO A C 1
ATOM 790 O O . PRO A 1 100 ? 31.498 -4.865 -33.157 1.00 67.94 100 PRO A O 1
ATOM 793 N N . HIS A 1 101 ? 30.564 -4.242 -35.087 1.00 69.81 101 HIS A N 1
ATOM 794 C CA . HIS A 1 101 ? 30.744 -2.796 -34.869 1.00 69.81 101 HIS A CA 1
ATOM 795 C C . HIS A 1 101 ? 29.901 -2.207 -33.721 1.00 69.81 101 HIS A C 1
ATOM 797 O O . HIS A 1 101 ? 30.173 -1.098 -33.275 1.00 69.81 101 HIS A O 1
ATOM 803 N N . VAL A 1 102 ? 28.895 -2.931 -33.219 1.00 70.19 102 VAL A N 1
ATOM 804 C CA . VAL A 1 102 ? 28.055 -2.478 -32.094 1.00 70.19 102 VAL A CA 1
ATOM 805 C C . VAL A 1 102 ? 28.754 -2.686 -30.737 1.00 70.19 102 VAL A C 1
ATOM 807 O O . VAL A 1 102 ? 28.379 -2.073 -29.745 1.00 70.19 102 VAL A O 1
ATOM 810 N N . TYR A 1 103 ? 29.813 -3.503 -30.687 1.00 61.97 103 TYR A N 1
ATOM 811 C CA . TYR A 1 103 ? 30.540 -3.844 -29.454 1.00 61.97 103 TYR A CA 1
ATOM 812 C C . TYR A 1 103 ? 31.511 -2.763 -28.987 1.00 61.97 103 TYR A C 1
ATOM 814 O O . TYR A 1 103 ? 31.818 -2.683 -27.802 1.00 61.97 103 TYR A O 1
ATOM 822 N N . THR A 1 104 ? 31.997 -1.923 -29.900 1.00 62.19 104 THR A N 1
ATOM 823 C CA . THR A 1 104 ? 33.034 -0.921 -29.613 1.00 62.19 104 THR A CA 1
ATOM 824 C C . THR A 1 104 ? 32.506 0.354 -28.946 1.00 62.19 104 THR A C 1
ATOM 826 O O . THR A 1 104 ? 33.283 1.272 -28.712 1.00 62.19 104 THR A O 1
ATOM 829 N N . SER A 1 105 ? 31.204 0.440 -28.651 1.00 58.44 105 SER A N 1
ATOM 830 C CA . SER A 1 105 ? 30.555 1.620 -28.055 1.00 58.44 105 SER A CA 1
ATOM 831 C C . SER A 1 105 ? 29.987 1.401 -26.647 1.00 58.44 105 SER A C 1
ATOM 833 O O . SER A 1 105 ? 29.411 2.330 -26.082 1.00 58.44 105 SER A O 1
ATOM 835 N N . MET A 1 106 ? 30.157 0.218 -26.041 1.00 60.50 106 MET A N 1
ATOM 836 C CA . MET A 1 106 ? 29.908 0.062 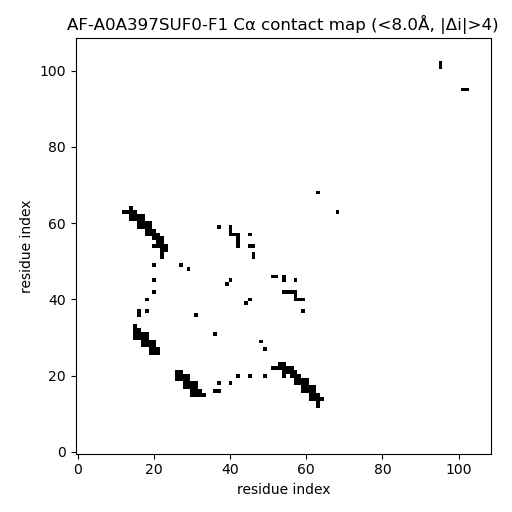-24.604 1.00 60.50 106 MET A CA 1
ATOM 837 C C . MET A 1 106 ? 31.011 0.814 -23.843 1.00 60.50 106 MET A C 1
ATOM 839 O O . MET A 1 106 ? 32.186 0.523 -24.077 1.00 60.50 106 MET A O 1
ATOM 843 N N . PRO A 1 107 ? 30.683 1.794 -22.977 1.00 49.19 107 PRO A N 1
ATOM 844 C CA . PRO A 1 107 ? 31.691 2.464 -22.170 1.00 49.19 107 PRO A CA 1
ATOM 845 C C . PRO A 1 107 ? 32.402 1.409 -21.323 1.00 49.19 107 PRO A C 1
ATOM 847 O O . PRO A 1 107 ? 31.772 0.679 -20.557 1.00 49.19 107 PRO A O 1
ATOM 850 N N . ASN A 1 108 ? 33.709 1.299 -21.546 1.00 50.88 108 ASN A N 1
ATOM 851 C CA . ASN A 1 108 ? 34.611 0.447 -20.789 1.00 50.88 108 ASN A CA 1
ATOM 852 C C . ASN A 1 108 ? 34.491 0.826 -19.304 1.00 50.88 108 ASN A C 1
ATOM 854 O O . ASN A 1 108 ? 34.662 2.003 -18.975 1.00 50.88 108 ASN A O 1
ATOM 858 N N . SER A 1 109 ? 34.164 -0.141 -18.446 1.00 46.34 109 SER A N 1
ATOM 859 C CA . SER A 1 109 ? 34.344 0.006 -17.000 1.00 46.34 109 SER A CA 1
ATOM 860 C C . SER A 1 109 ? 35.705 -0.522 -16.595 1.00 46.34 109 SER A C 1
ATOM 862 O O . SER A 1 109 ? 36.165 -1.507 -17.213 1.00 46.34 109 SER A O 1
#

Secondary structure (DSSP, 8-state):
--TTS-----------EEEEEEETTEEEEEEPPTT--GGG-SHHHHHHHH--S-EEEEEEEETT-HHHHHHHHHHHHHHHHHHHHHHHHHHHHHHHHH-GGGGGGSPP-

Radius of gyration: 25.68 Å; Cα contacts (8 Å, |Δi|>4): 95; chains: 1; bounding box: 55×23×64 Å

Foldseek 3Di:
DPPPDDDPPPDPPPFWKWKWWDFDPDTDIHTDDPPDDQVNQDPVVCCVPVVDDGGDDIDIDGPPPVVVVVVVVVVVVVVVVVVVCVVCVVVVVVVCVVCVVVVVPDPDD